Protein AF-A0A246RFR6-F1 (afdb_monomer)

Solvent-accessible surface area (backbone atoms only — not comparable to full-atom values): 6577 Å² total; per-residue (Å²): 142,72,94,82,89,81,88,81,90,79,72,78,76,63,71,97,45,78,66,41,68,78,70,63,70,79,92,70,60,72,65,60,41,51,66,41,55,77,63,38,65,67,60,63,54,50,70,76,47,54,72,68,58,46,53,51,50,52,52,53,52,51,56,50,49,53,52,52,50,54,51,61,72,70,48,78,81,81,62,76,87,53,73,59,60,82,74,32,94,85,70,58,68,83,80,80,85,130

Mean predicted aligned error: 5.67 Å

Organism: NCBI:txid1185415

Foldseek 3Di:
DDDDDDDDDADDLDDPDPCCVVVVDDDDDPVVSVVRVVVPPCVVVLVVDDPVVSVVVVVVVVVVVVVVVVVVVPDDDDDPVCVQPPVDPVRDGDDDDD

Secondary structure (DSSP, 8-state):
-------------S-SSTHHHHHT---S-HHHHHHHHTT-HHHHHHTTS-HHHHHHHHHHHHHHHHHHHHHHHHSPPPPGGGGGTTSSTT---PPPP-

Structure (mmCIF, N/CA/C/O backbone):
data_AF-A0A246RFR6-F1
#
_entry.id   AF-A0A246RFR6-F1
#
loop_
_atom_site.group_PDB
_atom_site.id
_atom_site.type_symbol
_atom_site.label_atom_id
_atom_site.label_alt_id
_atom_site.label_comp_id
_atom_site.label_asym_id
_atom_site.label_entity_id
_atom_site.label_seq_id
_atom_site.pdbx_PDB_ins_code
_atom_site.Cartn_x
_atom_site.Cartn_y
_atom_site.Cartn_z
_atom_site.occupancy
_atom_site.B_iso_or_equiv
_atom_site.auth_seq_id
_atom_site.auth_comp_id
_atom_site.auth_asym_id
_atom_site.auth_atom_id
_atom_site.pdbx_PDB_model_num
ATOM 1 N N . GLY A 1 1 ? -28.123 10.421 -10.499 1.00 80.69 1 GLY A N 1
ATOM 2 C CA . GLY A 1 1 ? -27.171 9.517 -11.169 1.00 80.69 1 GLY A CA 1
ATOM 3 C C . GLY A 1 1 ? -26.343 10.267 -12.188 1.00 80.69 1 GLY A C 1
ATOM 4 O O . GLY A 1 1 ? -26.421 9.956 -13.366 1.00 80.69 1 GLY A O 1
ATOM 5 N N . GLY A 1 2 ? -25.596 11.269 -11.726 1.00 94.25 2 GLY A N 1
ATOM 6 C CA . GLY A 1 2 ? -24.562 11.974 -12.486 1.00 94.25 2 GLY A CA 1
ATOM 7 C C . GLY A 1 2 ? -23.236 11.858 -11.723 1.00 94.25 2 GLY A C 1
ATOM 8 O O . GLY A 1 2 ? -23.180 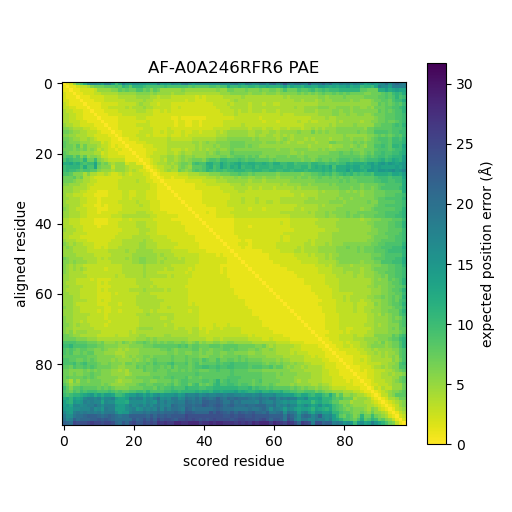11.083 -10.769 1.00 94.25 2 GLY A O 1
ATOM 9 N N . PRO A 1 3 ? -22.181 12.588 -12.111 1.00 96.00 3 PRO A N 1
ATOM 10 C CA . PRO A 1 3 ? -20.933 12.577 -11.358 1.00 96.00 3 PRO A CA 1
ATOM 11 C C . PRO A 1 3 ? -21.135 13.139 -9.947 1.00 96.00 3 PRO A C 1
ATOM 13 O O . PRO A 1 3 ? -21.867 14.110 -9.751 1.00 96.00 3 PRO A O 1
ATOM 16 N N . GLU A 1 4 ? -20.438 12.543 -8.985 1.00 97.00 4 G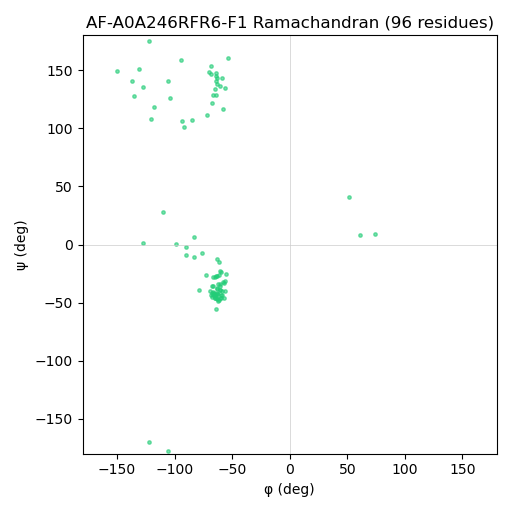LU A N 1
ATOM 17 C CA . GLU A 1 4 ? -20.398 12.978 -7.591 1.00 97.00 4 GLU A CA 1
ATOM 18 C C . GLU A 1 4 ? -18.945 13.062 -7.119 1.00 97.00 4 GLU A C 1
ATOM 20 O O . GLU A 1 4 ? -18.074 12.336 -7.604 1.00 97.00 4 GLU A O 1
ATOM 25 N N . LEU A 1 5 ? -18.690 13.960 -6.168 1.00 97.19 5 LEU A N 1
ATOM 26 C CA . LEU A 1 5 ? -17.408 14.074 -5.484 1.00 97.19 5 LEU A CA 1
ATOM 27 C C . LEU A 1 5 ? -17.534 13.466 -4.089 1.00 97.19 5 LEU A C 1
ATOM 29 O O . LEU A 1 5 ? -18.381 13.889 -3.304 1.00 97.19 5 LEU A O 1
ATOM 33 N N . VAL A 1 6 ? -16.643 12.532 -3.765 1.00 97.38 6 VAL A N 1
ATOM 34 C CA . VAL A 1 6 ? -16.510 11.962 -2.421 1.00 97.38 6 VAL A CA 1
ATOM 35 C C . VAL A 1 6 ? -15.117 12.283 -1.888 1.00 97.38 6 VAL A C 1
ATOM 37 O O . VAL A 1 6 ? -14.116 11.865 -2.465 1.00 97.38 6 VAL A O 1
ATOM 40 N N . GLU A 1 7 ? -15.045 13.021 -0.779 1.00 98.12 7 GLU A N 1
ATOM 41 C CA . GLU A 1 7 ? -13.793 13.293 -0.064 1.00 98.12 7 GLU A CA 1
ATOM 42 C C . GLU A 1 7 ? -13.590 12.248 1.046 1.00 98.12 7 GLU A C 1
ATOM 44 O O . GLU A 1 7 ? -14.241 12.295 2.091 1.00 98.12 7 GLU A O 1
ATOM 49 N N . ALA A 1 8 ? -12.663 11.309 0.841 1.00 96.88 8 ALA A N 1
ATOM 50 C CA . ALA A 1 8 ? -12.268 10.341 1.862 1.00 96.88 8 ALA A CA 1
ATOM 51 C C . ALA A 1 8 ? -11.073 10.869 2.670 1.00 96.88 8 ALA A C 1
ATOM 53 O O . ALA A 1 8 ? -9.922 10.807 2.234 1.00 96.88 8 ALA A O 1
ATOM 54 N N . ARG A 1 9 ? -11.340 11.390 3.870 1.00 96.62 9 ARG A N 1
ATOM 55 C CA . ARG A 1 9 ? -10.292 11.891 4.769 1.00 96.62 9 ARG A CA 1
ATOM 56 C C . ARG A 1 9 ? -9.497 10.735 5.365 1.00 96.62 9 ARG A C 1
ATOM 58 O O . ARG A 1 9 ? -10.008 9.996 6.201 1.00 96.62 9 ARG A O 1
ATOM 65 N N . THR A 1 10 ? -8.238 10.622 4.960 1.00 96.69 10 THR A N 1
ATOM 66 C CA . THR A 1 10 ? -7.302 9.588 5.420 1.00 96.69 10 THR A CA 1
ATOM 67 C C . THR A 1 10 ? -6.046 10.201 6.037 1.00 96.69 10 THR A C 1
ATOM 69 O O . THR A 1 10 ? -5.866 11.421 6.039 1.00 96.69 10 THR A O 1
ATOM 72 N N . TYR A 1 11 ? -5.176 9.354 6.580 1.00 96.88 11 TYR A N 1
ATOM 73 C CA . TYR A 1 11 ? -3.880 9.744 7.107 1.00 96.88 11 TYR A CA 1
ATOM 74 C C . TYR A 1 11 ? -2.795 8.769 6.646 1.00 96.88 11 TYR A C 1
ATOM 76 O O . TYR A 1 11 ? -2.914 7.562 6.837 1.00 96.88 11 TYR A O 1
ATOM 84 N N . ARG A 1 12 ? -1.705 9.289 6.068 1.00 95.69 12 ARG A N 1
ATOM 85 C CA . ARG A 1 12 ? -0.524 8.484 5.733 1.00 95.69 12 ARG A CA 1
ATOM 86 C C . ARG A 1 12 ? 0.379 8.390 6.958 1.00 95.69 12 ARG A C 1
ATOM 88 O O . ARG A 1 12 ? 1.026 9.381 7.317 1.00 95.69 12 ARG A O 1
ATOM 95 N N . PHE A 1 13 ? 0.408 7.207 7.573 1.00 94.56 13 PHE A N 1
ATOM 96 C CA . PHE A 1 13 ? 1.185 6.949 8.790 1.00 94.56 13 PHE A CA 1
ATOM 97 C C . PHE A 1 13 ? 2.683 7.133 8.591 1.00 94.56 13 PHE A C 1
ATOM 99 O O . PHE A 1 13 ? 3.360 7.580 9.511 1.00 94.56 13 PHE A O 1
ATOM 106 N N . ASP A 1 14 ? 3.178 6.802 7.401 1.00 93.00 14 ASP A N 1
ATOM 107 C CA . ASP A 1 14 ? 4.601 6.839 7.103 1.00 93.00 14 ASP A CA 1
ATOM 108 C C . ASP A 1 14 ? 4.999 8.031 6.213 1.00 93.00 14 ASP A C 1
ATOM 110 O O . ASP A 1 14 ? 4.187 8.911 5.873 1.00 93.00 14 ASP A O 1
ATOM 114 N N . ALA A 1 15 ? 6.280 8.082 5.866 1.00 92.56 15 ALA A N 1
ATOM 115 C CA . ALA A 1 15 ? 6.866 8.999 4.906 1.00 92.56 15 ALA A CA 1
ATOM 116 C C . ALA A 1 15 ? 6.156 8.968 3.544 1.00 92.56 15 ALA A C 1
ATOM 118 O O . ALA A 1 15 ? 5.441 8.029 3.194 1.00 92.56 15 ALA A O 1
ATOM 119 N N . HIS A 1 16 ? 6.337 10.027 2.752 1.00 93.25 16 HIS A N 1
ATOM 120 C CA . HIS A 1 16 ? 5.809 10.057 1.384 1.00 93.25 16 HIS A CA 1
ATOM 121 C C . HIS A 1 16 ? 6.505 9.039 0.491 1.00 93.25 16 HIS A C 1
ATOM 123 O O . HIS A 1 16 ? 5.876 8.459 -0.391 1.00 93.25 16 HIS A O 1
ATOM 129 N N . HIS A 1 17 ? 7.795 8.853 0.735 1.00 93.75 17 HIS A N 1
ATOM 130 C CA . HIS A 1 17 ? 8.671 8.013 -0.045 1.00 93.75 17 HIS A CA 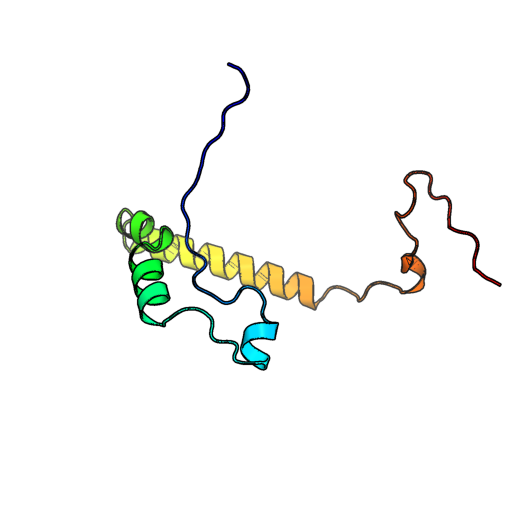1
ATOM 131 C C . HIS A 1 17 ? 9.772 7.462 0.860 1.00 93.75 17 HIS A C 1
ATOM 133 O O . HIS A 1 17 ? 10.219 8.140 1.787 1.00 93.75 17 HIS A O 1
ATOM 139 N N . THR A 1 18 ? 10.262 6.263 0.555 1.00 91.75 18 THR A N 1
ATOM 140 C CA . THR A 1 18 ? 11.284 5.572 1.357 1.00 91.75 18 THR A CA 1
ATOM 141 C C . THR A 1 18 ? 12.577 6.384 1.508 1.00 91.75 18 THR A C 1
ATOM 143 O O . THR A 1 18 ? 13.208 6.365 2.562 1.00 91.75 18 THR A O 1
ATOM 146 N N . PHE A 1 19 ? 12.936 7.181 0.496 1.00 92.81 19 PHE A N 1
ATOM 147 C CA . PHE A 1 19 ? 14.069 8.120 0.537 1.00 92.81 19 PHE A CA 1
ATOM 148 C C . PHE A 1 19 ? 14.001 9.130 1.696 1.00 92.81 19 PHE A C 1
ATOM 150 O O . PHE A 1 19 ? 15.044 9.519 2.219 1.00 92.81 19 PHE A O 1
ATOM 157 N N . GLU A 1 20 ? 12.810 9.544 2.142 1.00 91.88 20 GLU A N 1
ATOM 158 C CA . GLU A 1 20 ? 12.681 10.509 3.245 1.00 91.88 20 GLU A CA 1
ATOM 159 C C . GLU A 1 20 ? 13.250 9.966 4.562 1.00 91.88 20 GLU A C 1
ATOM 161 O O . GLU A 1 20 ? 13.755 10.744 5.373 1.00 91.88 20 GLU A O 1
ATOM 166 N N . HIS A 1 21 ? 13.261 8.640 4.748 1.00 90.00 21 HIS A N 1
ATOM 167 C CA . HIS A 1 21 ? 13.944 8.012 5.880 1.00 90.00 21 HIS A CA 1
ATOM 168 C C . HIS A 1 21 ? 15.465 8.170 5.796 1.00 90.00 21 HIS A C 1
ATOM 170 O O . HIS A 1 21 ? 16.116 8.366 6.823 1.00 90.00 21 HIS A O 1
ATOM 176 N N . ALA A 1 22 ? 16.035 8.138 4.587 1.00 91.75 22 ALA A N 1
ATOM 177 C CA . ALA A 1 22 ? 17.470 8.312 4.378 1.00 91.75 22 ALA A CA 1
ATOM 178 C C . ALA A 1 22 ? 17.914 9.752 4.680 1.00 91.75 22 ALA A C 1
ATOM 180 O O . ALA A 1 22 ? 18.949 9.960 5.313 1.00 91.75 22 ALA A O 1
ATOM 181 N N . VAL A 1 23 ? 17.105 10.744 4.289 1.00 93.44 23 VAL A N 1
ATOM 182 C CA . VAL A 1 23 ? 17.395 12.170 4.537 1.00 93.44 23 VAL A CA 1
ATOM 183 C C . VAL A 1 23 ? 16.838 12.703 5.858 1.00 93.44 23 VAL A C 1
ATOM 185 O O . VAL A 1 23 ? 17.080 13.860 6.195 1.00 93.44 23 VAL A O 1
ATOM 188 N N . ARG A 1 24 ? 16.121 11.869 6.624 1.00 85.19 24 ARG A N 1
ATOM 189 C CA . ARG A 1 24 ? 15.522 12.202 7.930 1.00 85.19 24 ARG A CA 1
ATOM 190 C C . ARG A 1 24 ? 14.687 13.484 7.892 1.00 85.19 24 ARG A C 1
ATOM 192 O O . ARG A 1 24 ? 14.748 14.301 8.812 1.00 85.19 24 ARG A O 1
ATOM 199 N N . LEU A 1 25 ? 13.924 13.670 6.817 1.00 85.88 25 LEU A N 1
ATOM 200 C CA . LEU A 1 25 ? 13.115 14.868 6.635 1.00 85.88 25 LEU A CA 1
ATOM 201 C C . LEU A 1 25 ? 11.991 14.905 7.682 1.00 85.88 25 LEU A C 1
ATOM 203 O O . LEU A 1 25 ? 11.240 13.944 7.832 1.00 85.88 25 LEU A O 1
ATOM 207 N N . GLN A 1 26 ? 11.861 16.024 8.394 1.00 85.44 26 GLN A N 1
ATOM 208 C CA . GLN A 1 26 ? 10.817 16.230 9.398 1.00 85.44 26 GLN A CA 1
ATOM 209 C C . GLN A 1 26 ? 9.960 17.432 9.010 1.00 85.44 26 GLN A C 1
ATOM 211 O O . GLN A 1 26 ? 10.405 18.573 9.084 1.00 85.44 26 GLN A O 1
ATOM 216 N N . TYR A 1 27 ? 8.726 17.165 8.589 1.00 91.81 27 TYR A N 1
ATOM 217 C CA . TYR A 1 27 ? 7.746 18.189 8.196 1.00 91.81 27 TYR A CA 1
ATOM 218 C C . TYR A 1 27 ? 6.399 18.037 8.915 1.00 91.81 27 TYR A C 1
ATOM 220 O O . TYR A 1 27 ? 5.477 18.807 8.663 1.00 91.81 27 TYR A O 1
ATOM 228 N N . ARG A 1 28 ? 6.279 17.049 9.810 1.00 94.00 28 ARG A N 1
ATOM 229 C CA . ARG A 1 28 ? 5.107 16.811 10.659 1.00 94.00 28 ARG A CA 1
ATOM 230 C C . ARG A 1 28 ? 5.571 16.482 12.078 1.00 94.00 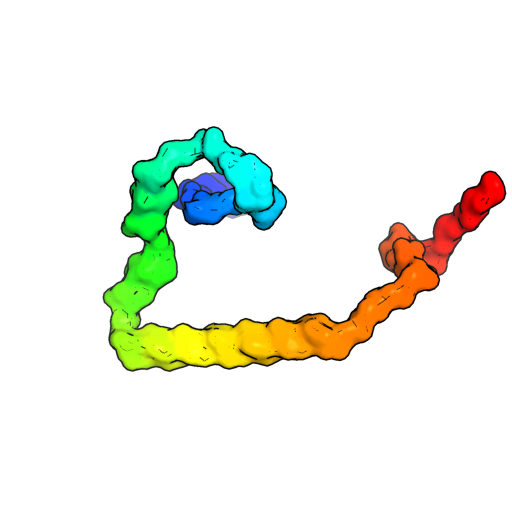28 ARG A C 1
ATOM 232 O O . ARG A 1 28 ? 6.570 15.772 12.224 1.00 94.00 28 ARG A O 1
ATOM 239 N N . PRO A 1 29 ? 4.890 16.975 13.121 1.00 94.62 29 PRO A N 1
ATOM 240 C CA . PRO A 1 29 ? 5.212 16.610 14.491 1.00 94.62 29 PRO A CA 1
ATOM 241 C C . PRO A 1 29 ? 4.828 15.149 14.761 1.00 94.62 29 PRO A C 1
ATOM 243 O O . PRO A 1 29 ? 3.834 14.649 14.239 1.00 94.62 29 PRO A O 1
ATOM 246 N N . ALA A 1 30 ? 5.577 14.471 15.635 1.00 93.00 30 ALA A N 1
ATOM 247 C CA . ALA A 1 30 ? 5.306 13.075 15.995 1.00 93.00 30 ALA A CA 1
ATOM 248 C C . ALA A 1 30 ? 3.887 12.866 16.557 1.00 93.00 30 ALA A C 1
ATOM 250 O O . ALA A 1 30 ? 3.264 11.841 16.291 1.00 93.00 30 ALA A O 1
ATOM 251 N N . GLN A 1 31 ? 3.355 13.861 17.276 1.00 96.25 31 GLN A N 1
ATOM 252 C CA . GLN A 1 31 ? 1.992 13.822 17.806 1.00 96.25 31 GLN A CA 1
ATOM 253 C C . GLN A 1 31 ? 0.941 13.668 16.701 1.00 96.25 31 GLN A C 1
ATOM 255 O O . GLN A 1 31 ? 0.013 12.884 16.855 1.00 96.25 31 GLN A O 1
ATOM 260 N N . GLU A 1 32 ? 1.113 14.350 15.566 1.00 96.19 32 GLU A N 1
ATOM 261 C CA . GLU A 1 32 ? 0.169 14.253 14.449 1.00 96.19 32 GLU A CA 1
ATOM 262 C C . GLU A 1 32 ? 0.122 12.826 13.884 1.00 96.19 32 GLU A C 1
ATOM 264 O O . GLU A 1 32 ? -0.950 12.320 13.557 1.00 96.19 32 GLU A O 1
ATOM 269 N N . VAL A 1 33 ? 1.270 12.142 13.826 1.00 95.50 33 VAL A N 1
ATOM 270 C CA . VAL A 1 33 ? 1.344 10.744 13.377 1.00 95.50 33 VAL A CA 1
ATOM 271 C C . VAL A 1 33 ? 0.645 9.817 14.368 1.00 95.50 33 VAL A C 1
ATOM 273 O O . VAL A 1 33 ? -0.104 8.932 13.951 1.00 95.50 33 VAL A O 1
ATOM 276 N N . THR A 1 34 ? 0.838 10.034 15.670 1.00 96.25 34 THR A N 1
ATOM 277 C CA . THR A 1 34 ? 0.140 9.293 16.732 1.00 96.25 34 THR A CA 1
ATOM 278 C C . THR A 1 34 ? -1.377 9.484 16.646 1.00 96.25 34 THR A C 1
ATOM 280 O O . THR A 1 34 ? -2.123 8.504 16.664 1.00 96.25 34 THR A O 1
ATOM 283 N N . ASP A 1 35 ? -1.844 10.722 16.468 1.00 96.81 35 ASP A N 1
ATOM 284 C CA . ASP A 1 35 ? -3.268 11.054 16.308 1.00 96.81 35 ASP A CA 1
ATOM 285 C C . ASP A 1 35 ? -3.851 10.498 14.994 1.00 96.81 35 ASP A C 1
ATOM 287 O O . ASP A 1 35 ? -5.049 10.221 14.875 1.00 96.81 35 ASP A O 1
ATOM 291 N N . GLY A 1 36 ? -3.006 10.333 13.976 1.00 96.12 36 GLY A N 1
ATOM 292 C CA . GLY A 1 36 ? -3.310 9.583 12.764 1.00 96.12 36 GLY A CA 1
ATOM 293 C C . GLY A 1 36 ? -3.547 8.104 13.057 1.00 96.12 36 GLY A C 1
ATOM 294 O O . GLY A 1 36 ? -4.608 7.574 12.731 1.00 96.12 36 GLY A O 1
ATOM 295 N N . ARG A 1 37 ? -2.572 7.451 13.698 1.00 97.25 37 ARG A N 1
ATOM 296 C CA . ARG A 1 37 ? -2.577 6.007 13.995 1.00 97.25 37 ARG A CA 1
ATOM 297 C C . ARG A 1 37 ? -3.677 5.578 14.962 1.00 97.25 37 ARG A C 1
ATOM 299 O O . ARG A 1 37 ? -4.153 4.457 14.860 1.00 97.25 37 ARG A O 1
ATOM 306 N N . SER A 1 38 ? -4.140 6.454 15.855 1.00 96.75 38 SER A N 1
ATOM 307 C CA . SER A 1 38 ? -5.277 6.141 16.740 1.00 96.75 38 SER A CA 1
ATOM 308 C C . SER A 1 38 ? -6.585 5.857 15.985 1.00 96.75 38 SER A C 1
ATOM 310 O O . SER A 1 38 ? -7.523 5.306 16.557 1.00 96.75 38 SER A O 1
ATOM 312 N N . ARG A 1 39 ? -6.650 6.222 14.698 1.00 96.94 39 ARG A N 1
ATOM 313 C CA . ARG A 1 39 ? -7.788 5.994 13.800 1.00 96.94 39 ARG A CA 1
ATOM 314 C C . ARG A 1 39 ? -7.479 4.945 12.731 1.00 96.94 39 ARG A C 1
ATOM 316 O O . ARG A 1 39 ? -8.037 5.019 11.637 1.00 96.94 39 ARG A O 1
ATOM 323 N N . ASP A 1 40 ? -6.580 4.008 13.024 1.0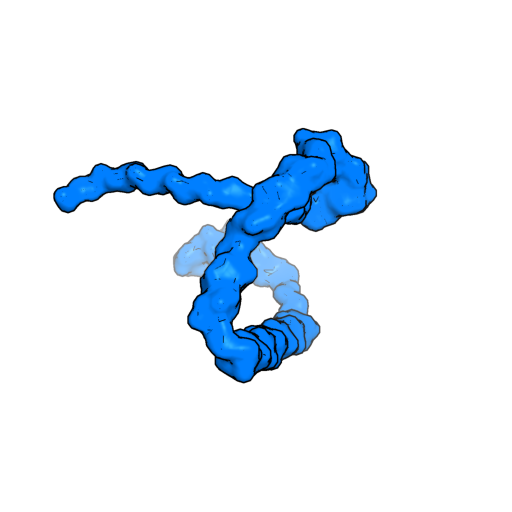0 98.06 40 ASP A N 1
ATOM 324 C CA . ASP A 1 40 ? -6.225 2.935 12.100 1.00 98.06 40 ASP A CA 1
ATOM 325 C C . ASP A 1 40 ? -7.467 2.102 11.720 1.00 98.06 40 ASP A C 1
ATOM 327 O O . ASP A 1 40 ? -8.082 1.475 12.591 1.00 98.06 40 ASP A O 1
ATOM 331 N N . PRO A 1 41 ? -7.877 2.094 10.435 1.00 97.25 41 PRO A N 1
ATOM 332 C CA . PRO A 1 41 ? -9.043 1.338 10.005 1.00 97.25 41 PRO A CA 1
ATOM 333 C C . PRO A 1 41 ? -8.863 -0.176 10.174 1.00 97.25 41 PRO A C 1
ATOM 335 O O . PRO A 1 41 ? -9.867 -0.859 10.374 1.00 97.25 41 PRO A O 1
ATOM 338 N N . VAL A 1 42 ? -7.631 -0.699 10.132 1.00 96.69 42 VAL A N 1
ATOM 339 C CA . VAL A 1 42 ? -7.350 -2.127 10.343 1.00 96.69 42 VAL A CA 1
ATOM 340 C C . VAL A 1 42 ? -7.641 -2.503 11.790 1.00 96.69 42 VAL A C 1
ATOM 342 O O . VAL A 1 42 ? -8.357 -3.471 12.030 1.00 96.69 42 VAL A O 1
ATOM 345 N N . GLU A 1 43 ? -7.205 -1.692 12.756 1.00 97.00 43 GLU A N 1
ATOM 346 C CA . GLU A 1 43 ? -7.533 -1.926 14.167 1.00 97.00 43 GLU A CA 1
ATOM 347 C C . GLU A 1 43 ? -9.029 -1.755 14.449 1.00 97.00 43 GLU A C 1
ATOM 349 O O . GLU A 1 43 ? -9.644 -2.588 15.116 1.00 97.00 43 GLU A O 1
ATOM 354 N N . ILE A 1 44 ? -9.653 -0.708 13.897 1.00 97.44 44 ILE A N 1
ATOM 355 C CA . ILE A 1 44 ? -11.081 -0.425 14.107 1.00 97.44 44 ILE A CA 1
ATOM 356 C C . ILE A 1 44 ? -11.971 -1.549 13.563 1.00 97.44 44 ILE A C 1
ATOM 358 O O . ILE A 1 44 ? -12.963 -1.908 14.204 1.00 97.44 44 ILE A O 1
ATOM 362 N N . GLN A 1 45 ? -11.671 -2.077 12.373 1.00 97.62 45 GLN A N 1
ATOM 363 C CA . GLN A 1 45 ? -12.439 -3.190 11.809 1.00 97.62 45 GLN A CA 1
ATOM 364 C C . GLN A 1 45 ? -12.042 -4.524 12.443 1.00 97.62 45 GLN A C 1
ATOM 366 O O . GLN A 1 45 ? -12.924 -5.323 12.748 1.00 97.62 45 GLN A O 1
ATOM 371 N N . GLY A 1 46 ? -10.754 -4.740 12.716 1.00 97.00 46 GLY A N 1
ATOM 372 C CA . GLY A 1 46 ? -10.242 -5.953 13.352 1.00 97.00 46 GLY A CA 1
ATOM 373 C C . GLY A 1 46 ? -10.827 -6.185 14.744 1.00 97.00 46 GLY A C 1
ATOM 374 O O . GLY A 1 46 ? -11.132 -7.319 15.096 1.00 97.00 46 GLY A O 1
ATOM 375 N N . ALA A 1 47 ? -11.101 -5.121 15.505 1.00 97.12 47 ALA A N 1
ATOM 376 C CA . ALA A 1 47 ? -11.777 -5.208 16.803 1.00 97.12 47 ALA A CA 1
ATOM 377 C C . ALA A 1 47 ? -13.220 -5.754 16.732 1.00 97.12 47 ALA A C 1
ATOM 379 O O . ALA A 1 47 ? -13.815 -6.058 17.766 1.00 97.12 47 ALA A O 1
ATOM 380 N N . ARG A 1 48 ? -13.809 -5.856 15.533 1.00 97.81 48 ARG A N 1
ATOM 381 C CA . ARG A 1 48 ? -15.148 -6.428 15.309 1.00 97.81 48 ARG A CA 1
ATOM 382 C C . ARG A 1 48 ? -15.111 -7.934 15.047 1.00 97.81 48 ARG A C 1
ATOM 384 O O . ARG A 1 48 ? -16.172 -8.549 14.979 1.00 97.81 48 ARG A O 1
ATOM 391 N N . LEU A 1 49 ? -13.923 -8.504 14.865 1.00 97.81 49 LEU A N 1
ATOM 392 C CA . LEU A 1 49 ? -13.710 -9.926 14.625 1.00 97.81 49 LEU A CA 1
ATOM 393 C C . LEU A 1 49 ? -13.411 -10.653 15.936 1.00 97.81 49 LEU A C 1
ATOM 395 O O . LEU A 1 49 ? -12.974 -10.047 16.918 1.00 97.81 49 LEU A O 1
ATOM 399 N N . SER A 1 50 ? -13.623 -11.969 15.950 1.00 98.38 50 SER A N 1
ATOM 400 C CA . SER A 1 50 ? -13.062 -12.791 17.018 1.00 98.38 50 SER A CA 1
ATOM 401 C C . SER A 1 50 ? -11.535 -12.833 16.886 1.00 98.38 50 SER A C 1
ATOM 403 O O . SER A 1 50 ? -10.993 -12.690 15.789 1.00 98.38 50 SER A O 1
ATOM 405 N N . THR A 1 51 ? -10.831 -13.053 17.997 1.00 97.69 51 THR A N 1
ATOM 406 C CA . THR A 1 51 ? -9.367 -13.204 17.980 1.00 97.69 51 THR A CA 1
ATOM 407 C C . THR A 1 51 ? -8.930 -14.327 17.039 1.00 97.69 51 THR A C 1
ATOM 409 O O . THR A 1 51 ? -7.993 -14.139 16.277 1.00 97.69 51 THR A O 1
ATOM 412 N N . VAL A 1 52 ? -9.664 -15.444 17.029 1.00 98.44 52 VAL A N 1
ATOM 413 C CA . VAL A 1 52 ? -9.380 -16.602 16.168 1.00 98.44 52 VAL A CA 1
ATOM 414 C C . VAL A 1 52 ? -9.506 -16.242 14.689 1.00 98.44 52 VAL A C 1
ATOM 416 O O . VAL A 1 52 ? -8.628 -16.580 13.903 1.00 98.44 52 VAL A O 1
ATOM 419 N N . ASP A 1 53 ? -10.573 -15.534 14.306 1.00 98.38 53 ASP A N 1
ATOM 420 C CA . ASP A 1 53 ? -10.773 -15.139 12.907 1.00 98.38 53 ASP A CA 1
ATOM 421 C C . ASP A 1 53 ? -9.708 -14.136 12.459 1.00 98.38 53 ASP A C 1
ATOM 423 O O . ASP A 1 53 ? -9.184 -14.245 11.354 1.00 98.38 53 ASP A O 1
ATOM 427 N N . ARG A 1 54 ? -9.363 -13.172 13.325 1.00 98.00 54 ARG A N 1
ATOM 428 C CA . ARG A 1 54 ? -8.318 -12.184 13.035 1.00 98.00 54 ARG A CA 1
ATOM 429 C C . ARG A 1 54 ? -6.960 -12.858 12.835 1.00 98.00 54 ARG A C 1
ATOM 431 O O . ARG A 1 54 ? -6.319 -12.608 11.825 1.00 98.00 54 ARG A O 1
ATOM 438 N N . GLU A 1 55 ? -6.564 -13.747 13.744 1.00 98.00 55 GLU A N 1
ATOM 439 C CA . GLU A 1 55 ? -5.306 -14.501 13.639 1.00 98.00 55 GLU A CA 1
ATOM 440 C C . GLU A 1 55 ? -5.253 -15.371 12.375 1.00 98.00 55 GLU A C 1
ATOM 442 O O . GLU A 1 55 ? -4.212 -15.450 11.724 1.00 98.00 55 GLU A O 1
ATOM 447 N N . ALA A 1 56 ? -6.371 -16.002 12.001 1.00 98.50 56 ALA A N 1
ATOM 448 C CA . ALA A 1 56 ? -6.449 -16.801 10.782 1.00 98.50 56 ALA A CA 1
ATOM 449 C C . ALA A 1 56 ? -6.277 -15.946 9.514 1.00 98.50 56 ALA A C 1
ATOM 451 O O . ALA A 1 56 ? -5.538 -16.339 8.613 1.00 98.50 56 ALA A O 1
ATOM 452 N N . ILE A 1 57 ? -6.922 -14.775 9.459 1.00 98.31 57 ILE A N 1
ATOM 453 C CA . ILE A 1 57 ? -6.797 -13.830 8.339 1.00 98.31 57 ILE A CA 1
ATOM 454 C C . ILE A 1 57 ? -5.373 -13.279 8.256 1.00 98.31 57 ILE A C 1
ATOM 456 O O . ILE A 1 57 ? -4.795 -13.265 7.173 1.00 98.31 57 ILE A O 1
ATOM 460 N N . ASP A 1 58 ? -4.794 -12.859 9.383 1.00 97.94 58 ASP A N 1
ATOM 461 C CA . ASP A 1 58 ? -3.429 -12.332 9.417 1.00 97.94 58 ASP A CA 1
ATOM 462 C C . ASP A 1 58 ? -2.438 -13.394 8.903 1.00 97.94 58 ASP A C 1
ATOM 464 O O . ASP A 1 58 ? -1.607 -13.102 8.04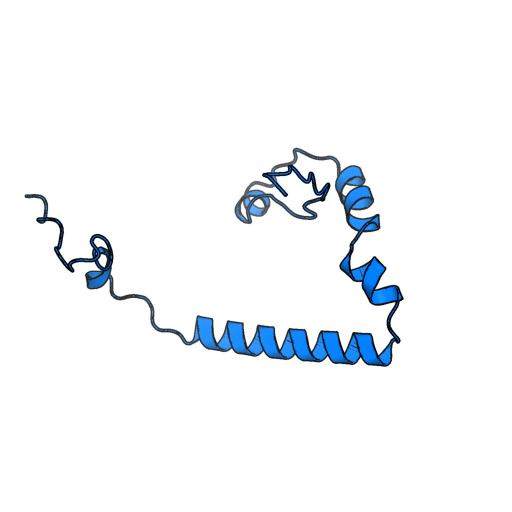5 1.00 97.94 58 ASP A O 1
ATOM 468 N N . ALA A 1 59 ? -2.585 -14.658 9.317 1.00 98.62 59 ALA A N 1
ATOM 469 C CA . ALA A 1 59 ? -1.750 -15.755 8.824 1.00 98.62 59 ALA A CA 1
ATOM 470 C C . ALA A 1 59 ? -1.912 -16.017 7.311 1.00 98.62 59 ALA A C 1
ATOM 472 O O . ALA A 1 59 ? -0.929 -16.308 6.626 1.00 98.62 59 ALA A O 1
ATOM 473 N N . GLU A 1 60 ? -3.131 -15.915 6.775 1.00 98.75 60 GLU A N 1
ATOM 474 C CA . GLU A 1 60 ? -3.395 -16.048 5.335 1.00 98.75 60 GLU A CA 1
ATOM 475 C C . GLU A 1 60 ? -2.752 -14.907 4.528 1.00 98.75 60 GLU A C 1
ATOM 477 O O . GLU A 1 60 ? -2.156 -15.140 3.468 1.00 98.75 60 GLU A O 1
ATOM 482 N N . VAL A 1 61 ? -2.839 -13.675 5.040 1.00 98.62 61 VAL A N 1
ATOM 483 C CA . VAL A 1 61 ? -2.219 -12.495 4.428 1.00 98.62 61 VAL A CA 1
ATOM 484 C C . VAL A 1 61 ? -0.698 -12.635 4.415 1.00 98.62 61 VAL A C 1
ATOM 486 O O . VAL A 1 61 ? -0.096 -12.445 3.359 1.00 98.62 61 VAL A O 1
ATOM 489 N N . GLU A 1 62 ? -0.082 -13.030 5.531 1.00 98.69 62 GLU A N 1
ATOM 490 C CA . GLU A 1 62 ? 1.371 -13.240 5.606 1.00 98.69 62 GLU A CA 1
ATOM 491 C C . GLU A 1 62 ? 1.840 -14.316 4.619 1.00 98.69 62 GLU A C 1
ATOM 493 O O . GLU A 1 62 ? 2.754 -14.078 3.831 1.00 98.69 62 GLU A O 1
ATOM 498 N N . ALA A 1 63 ? 1.150 -15.461 4.547 1.00 98.81 63 ALA A N 1
ATOM 499 C CA . ALA A 1 63 ? 1.483 -16.510 3.580 1.00 98.81 63 ALA A CA 1
ATOM 500 C C . ALA A 1 63 ? 1.382 -16.024 2.120 1.00 98.81 63 ALA A C 1
ATOM 502 O O . ALA A 1 63 ? 2.182 -16.414 1.263 1.00 98.81 63 ALA A O 1
ATOM 503 N N . THR A 1 64 ? 0.412 -15.154 1.829 1.00 98.81 64 THR A N 1
ATOM 504 C CA . THR A 1 64 ? 0.249 -14.543 0.504 1.00 98.81 64 THR A CA 1
ATOM 505 C C . THR A 1 64 ? 1.395 -13.583 0.183 1.00 98.81 64 THR A C 1
ATOM 507 O O . THR A 1 64 ? 1.928 -13.610 -0.931 1.00 98.81 64 THR A O 1
ATOM 510 N N . LEU A 1 65 ? 1.793 -12.747 1.146 1.00 98.75 65 LEU A N 1
ATOM 511 C CA . LEU A 1 65 ? 2.902 -11.807 0.993 1.00 98.75 65 LEU A CA 1
ATOM 512 C C . LEU A 1 65 ? 4.233 -12.540 0.811 1.00 98.75 65 LEU A C 1
ATOM 514 O O . LEU A 1 65 ? 4.973 -12.212 -0.117 1.00 98.75 65 LEU A O 1
ATOM 518 N N . ASP A 1 66 ? 4.497 -13.574 1.610 1.00 98.81 66 ASP A N 1
ATOM 519 C CA . ASP A 1 66 ? 5.696 -14.408 1.494 1.00 98.81 66 ASP A CA 1
ATOM 520 C C . ASP A 1 66 ? 5.813 -15.035 0.099 1.00 98.81 66 ASP A C 1
ATOM 522 O O . ASP A 1 66 ? 6.866 -14.963 -0.543 1.00 98.81 66 ASP A O 1
ATOM 526 N N . ALA A 1 67 ? 4.716 -15.600 -0.415 1.00 98.69 67 ALA A N 1
ATOM 527 C CA . ALA A 1 67 ? 4.683 -16.176 -1.755 1.00 98.69 67 ALA A CA 1
ATOM 528 C C . ALA A 1 67 ? 4.924 -15.119 -2.849 1.00 98.69 67 ALA A C 1
ATOM 530 O O . ALA A 1 67 ? 5.676 -15.371 -3.796 1.00 98.69 67 ALA A O 1
ATOM 531 N N . ALA A 1 68 ? 4.324 -13.931 -2.720 1.00 98.69 68 ALA A N 1
ATOM 532 C CA . ALA A 1 68 ? 4.499 -12.836 -3.672 1.00 98.69 68 ALA A CA 1
ATOM 533 C C . ALA A 1 68 ? 5.939 -12.298 -3.680 1.00 98.69 68 ALA A C 1
ATOM 535 O O . ALA A 1 68 ? 6.508 -12.072 -4.750 1.00 98.69 68 ALA A O 1
ATOM 536 N N . VAL A 1 69 ? 6.548 -12.138 -2.502 1.00 98.62 69 VAL A N 1
ATOM 537 C CA . VAL A 1 69 ? 7.944 -11.707 -2.356 1.00 98.62 69 VAL A CA 1
ATOM 538 C C . VAL A 1 69 ? 8.889 -12.755 -2.935 1.00 98.62 69 VAL A C 1
ATOM 540 O O . VAL A 1 69 ? 9.770 -12.406 -3.720 1.00 98.62 69 VAL A O 1
ATOM 543 N N . ALA A 1 70 ? 8.688 -14.037 -2.619 1.00 98.50 70 ALA A N 1
ATOM 544 C CA . ALA A 1 70 ? 9.502 -15.120 -3.163 1.00 98.50 70 ALA A CA 1
ATOM 545 C C . ALA A 1 70 ? 9.429 -15.176 -4.696 1.00 98.50 70 ALA A C 1
ATOM 547 O O . ALA A 1 70 ? 10.458 -15.299 -5.359 1.00 98.50 70 ALA A O 1
ATOM 548 N N . PHE A 1 71 ? 8.229 -15.030 -5.265 1.00 98.25 71 PHE A N 1
ATOM 549 C CA . PHE A 1 71 ? 8.040 -14.961 -6.712 1.00 98.25 71 PHE A CA 1
ATOM 550 C C . PHE A 1 71 ? 8.762 -13.755 -7.330 1.00 98.25 71 PHE A C 1
ATOM 552 O O . PHE A 1 71 ? 9.485 -13.917 -8.310 1.00 98.25 71 PHE A O 1
ATOM 559 N N . ALA A 1 72 ? 8.604 -12.562 -6.747 1.00 97.81 72 ALA A N 1
ATOM 560 C CA . ALA A 1 72 ? 9.218 -11.341 -7.261 1.00 97.81 72 ALA A CA 1
ATOM 561 C C . ALA A 1 72 ? 10.754 -11.402 -7.229 1.00 97.81 72 ALA A C 1
ATOM 563 O O . ALA A 1 72 ? 11.399 -11.034 -8.205 1.00 97.81 72 ALA A O 1
ATOM 564 N N . LEU A 1 73 ? 11.337 -11.910 -6.138 1.00 97.56 73 LEU A N 1
ATOM 565 C CA . LEU A 1 73 ? 12.790 -12.034 -5.980 1.00 97.56 73 LEU A CA 1
ATOM 566 C C . LEU A 1 73 ? 13.404 -13.144 -6.845 1.00 97.56 73 LEU A C 1
ATOM 568 O O . LEU A 1 73 ? 14.586 -13.074 -7.171 1.00 97.56 73 LEU A O 1
ATOM 572 N N . ALA A 1 74 ? 12.629 -14.171 -7.200 1.00 98.00 74 ALA A N 1
ATOM 573 C CA . ALA A 1 74 ? 13.060 -15.230 -8.113 1.00 98.00 74 ALA A CA 1
ATOM 574 C C . ALA A 1 74 ? 12.904 -14.849 -9.597 1.00 98.00 74 ALA A C 1
ATOM 576 O O . ALA A 1 74 ? 13.374 -15.583 -10.470 1.00 98.00 74 ALA A O 1
ATOM 577 N N . GLY A 1 75 ? 12.219 -13.738 -9.887 1.00 96.81 75 GLY A N 1
ATOM 578 C CA . GLY A 1 75 ? 12.013 -13.246 -11.242 1.00 96.81 75 GLY A CA 1
ATOM 579 C C . GLY A 1 75 ? 13.331 -12.845 -11.914 1.00 96.81 75 GLY A C 1
ATOM 580 O O . GLY A 1 75 ? 14.241 -12.353 -11.244 1.00 96.81 75 GLY A O 1
ATOM 581 N N . PRO A 1 76 ? 13.468 -13.048 -13.236 1.00 95.75 76 PRO A N 1
ATOM 582 C CA . PRO A 1 76 ? 14.628 -12.555 -13.959 1.00 95.75 76 PRO A CA 1
ATOM 583 C C . PRO A 1 76 ? 14.604 -11.024 -14.018 1.00 95.75 76 PRO A C 1
ATOM 585 O O . PRO A 1 76 ? 13.543 -10.412 -14.150 1.00 95.75 76 PRO A O 1
ATOM 588 N N . GLU A 1 77 ? 15.787 -10.414 -14.001 1.00 95.50 77 GLU A N 1
ATOM 589 C CA . GLU A 1 77 ? 15.933 -9.009 -14.380 1.00 95.50 77 GLU A CA 1
ATOM 590 C C . GLU A 1 77 ? 15.445 -8.800 -15.827 1.00 95.50 77 GLU A C 1
ATOM 592 O O . GLU A 1 77 ? 15.653 -9.677 -16.677 1.00 95.50 77 GLU A O 1
ATOM 597 N N . PRO A 1 78 ? 14.802 -7.661 -16.139 1.00 94.19 78 PRO A N 1
ATOM 598 C CA . PRO A 1 78 ? 14.376 -7.369 -17.500 1.00 94.19 78 PRO A CA 1
ATOM 599 C C . PRO A 1 78 ? 15.588 -7.229 -18.431 1.00 94.19 78 PRO A C 1
ATOM 601 O O . PRO A 1 78 ? 16.599 -6.625 -18.070 1.00 94.19 78 PRO A O 1
ATOM 604 N N . ASP A 1 79 ? 15.474 -7.752 -19.654 1.00 94.81 79 ASP A N 1
ATOM 605 C CA . ASP A 1 79 ? 16.497 -7.569 -20.687 1.00 94.81 79 ASP A CA 1
ATOM 606 C C . ASP A 1 79 ? 16.545 -6.088 -21.112 1.00 94.81 79 ASP A C 1
ATOM 608 O O . ASP A 1 79 ? 15.533 -5.566 -21.597 1.00 94.81 79 ASP A O 1
ATOM 612 N N . PRO A 1 80 ? 17.693 -5.391 -20.987 1.00 93.25 80 PRO A N 1
ATOM 613 C CA . PRO A 1 80 ? 17.830 -4.010 -21.443 1.00 93.25 80 PRO A CA 1
ATOM 614 C C . PRO A 1 80 ? 17.469 -3.801 -22.922 1.00 93.25 80 PRO A C 1
ATOM 616 O O . PRO A 1 80 ? 17.082 -2.692 -23.296 1.00 93.25 80 PRO A O 1
ATOM 619 N N . ALA A 1 81 ? 17.565 -4.836 -23.767 1.00 90.94 81 ALA A N 1
ATOM 620 C CA . ALA A 1 81 ? 17.133 -4.766 -25.164 1.00 90.94 81 ALA A CA 1
ATOM 621 C C . ALA A 1 81 ? 15.626 -4.479 -25.313 1.00 90.94 81 ALA A C 1
ATOM 623 O O . ALA A 1 81 ? 15.225 -3.871 -26.306 1.00 90.94 81 ALA A O 1
ATOM 624 N N . GLY A 1 82 ? 14.812 -4.844 -24.316 1.00 90.00 82 GLY A N 1
ATOM 625 C CA . GLY A 1 82 ? 13.371 -4.592 -24.281 1.00 90.00 82 GLY A CA 1
ATOM 626 C C . GLY A 1 82 ? 12.980 -3.196 -23.788 1.00 90.00 82 GLY A C 1
ATOM 627 O O . GLY A 1 82 ? 11.800 -2.909 -23.622 1.00 90.00 82 GLY A O 1
ATOM 628 N N . ALA A 1 83 ? 13.933 -2.286 -23.551 1.00 91.38 83 ALA A N 1
ATOM 629 C CA . ALA A 1 83 ? 13.634 -0.957 -23.005 1.00 91.38 83 ALA A CA 1
ATOM 630 C C . ALA A 1 83 ? 12.688 -0.106 -23.880 1.00 91.38 83 ALA A C 1
ATOM 632 O O . ALA A 1 83 ? 12.052 0.819 -23.375 1.00 91.38 83 ALA A O 1
ATOM 633 N N . LEU A 1 84 ? 12.613 -0.390 -25.186 1.00 90.56 84 LE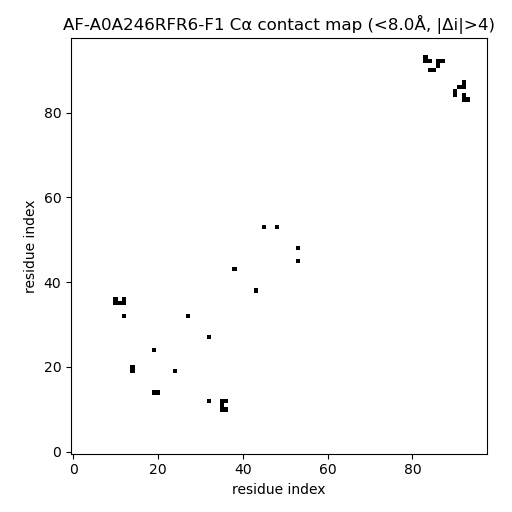U A N 1
ATOM 634 C CA . LEU A 1 84 ? 11.704 0.285 -26.123 1.00 90.56 84 LEU A CA 1
ATOM 635 C C . LEU A 1 84 ? 10.427 -0.517 -26.410 1.00 90.56 84 LEU A C 1
ATOM 637 O O . LEU A 1 84 ? 9.582 -0.053 -27.184 1.00 90.56 84 LEU A O 1
ATOM 641 N N . ASP A 1 85 ? 10.273 -1.693 -25.801 1.00 90.00 85 ASP A N 1
ATOM 642 C CA . ASP A 1 85 ? 9.064 -2.492 -25.942 1.00 90.00 85 ASP A CA 1
ATOM 643 C C . ASP A 1 85 ? 7.867 -1.740 -25.350 1.00 90.00 85 ASP A C 1
ATOM 645 O O . ASP A 1 85 ? 7.982 -0.948 -24.415 1.00 90.00 85 ASP A O 1
ATOM 649 N N . HIS A 1 86 ? 6.688 -1.955 -25.937 1.00 90.25 86 HIS A N 1
ATOM 650 C CA . HIS A 1 86 ? 5.427 -1.307 -25.549 1.00 90.25 86 HIS A CA 1
ATOM 651 C C . HIS A 1 86 ? 5.387 0.228 -25.668 1.00 90.25 86 HIS A C 1
ATOM 653 O O . HIS A 1 86 ? 4.375 0.831 -25.308 1.00 90.25 86 HIS A O 1
ATOM 659 N N . LEU A 1 87 ? 6.411 0.866 -26.253 1.00 91.69 87 LEU A N 1
ATOM 660 C CA . LEU A 1 87 ? 6.383 2.300 -26.562 1.00 91.69 87 LEU A CA 1
ATOM 661 C C . LEU A 1 87 ? 5.247 2.650 -27.538 1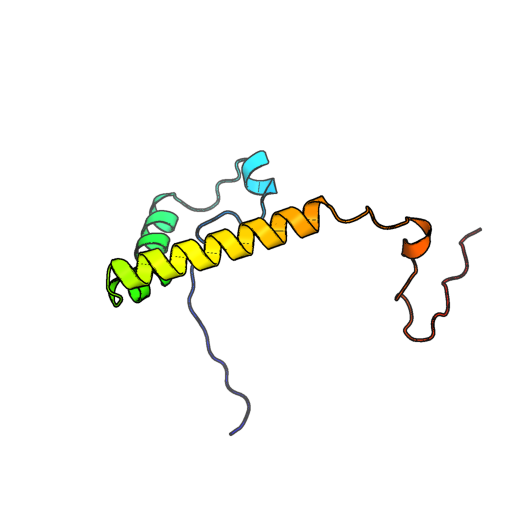.00 91.69 87 LEU A C 1
ATOM 663 O O . LEU A 1 87 ? 4.571 3.667 -27.386 1.00 91.69 87 LEU A O 1
ATOM 667 N N . TYR A 1 88 ? 5.015 1.781 -28.523 1.00 90.81 88 TYR A N 1
ATOM 668 C CA . TYR A 1 88 ? 3.877 1.857 -29.431 1.00 90.81 88 TYR A CA 1
ATOM 669 C C . TYR A 1 88 ? 3.133 0.523 -29.454 1.00 90.81 88 TYR A C 1
ATOM 671 O O . TYR A 1 88 ? 3.738 -0.535 -29.619 1.00 90.81 88 TYR A O 1
ATOM 679 N N . ALA A 1 89 ? 1.799 0.575 -29.390 1.00 90.56 89 ALA A N 1
ATOM 680 C CA . ALA A 1 89 ? 0.950 -0.619 -29.456 1.00 90.56 89 ALA A CA 1
ATOM 681 C C . ALA A 1 89 ? 1.102 -1.405 -30.775 1.00 90.56 89 ALA A C 1
ATOM 683 O O . ALA A 1 89 ? 0.819 -2.597 -30.820 1.00 90.56 89 ALA A O 1
ATOM 684 N N . SER A 1 90 ? 1.557 -0.746 -31.846 1.00 88.31 90 SER A N 1
ATOM 685 C CA . SER A 1 90 ? 1.817 -1.361 -33.152 1.00 88.31 90 SER A CA 1
ATOM 686 C C . SER A 1 90 ? 3.112 -2.177 -33.216 1.00 88.31 90 SER A C 1
ATOM 688 O O . SER A 1 90 ? 3.366 -2.800 -34.244 1.00 88.31 90 SER A O 1
ATOM 690 N N . GLY A 1 91 ? 3.953 -2.140 -32.175 1.00 80.94 91 GLY A N 1
ATOM 691 C CA . GLY A 1 91 ? 5.285 -2.752 -32.189 1.00 80.94 91 GLY A CA 1
ATOM 692 C C . GLY A 1 91 ? 6.318 -1.981 -33.020 1.00 80.94 91 GLY A C 1
ATOM 693 O O . GLY A 1 91 ? 7.414 -2.482 -33.255 1.00 80.94 91 GLY A O 1
ATOM 694 N N . LEU A 1 92 ? 5.991 -0.766 -33.481 1.00 84.62 92 LEU A N 1
ATOM 695 C CA . LEU A 1 92 ? 6.983 0.130 -34.075 1.00 84.62 92 LEU A CA 1
ATOM 696 C C . LEU A 1 92 ? 8.033 0.494 -33.023 1.00 84.62 92 LEU A C 1
ATOM 698 O O . LEU A 1 92 ? 7.688 0.797 -31.885 1.00 84.62 92 LEU A O 1
ATOM 702 N N . THR A 1 93 ? 9.303 0.517 -33.411 1.00 77.69 93 THR A N 1
ATOM 703 C CA . THR A 1 93 ? 10.402 0.942 -32.540 1.00 77.69 93 THR A CA 1
ATOM 704 C C . THR A 1 93 ? 10.896 2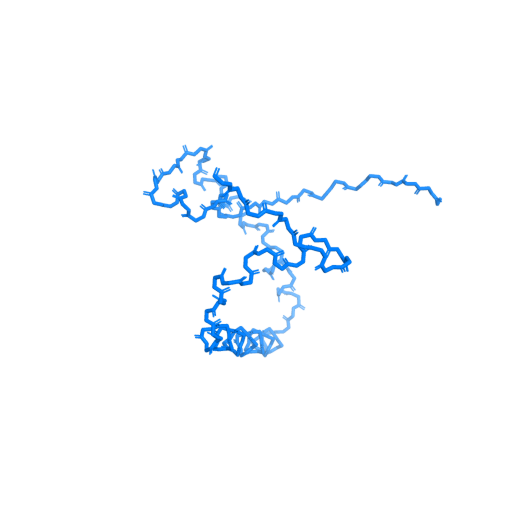.324 -32.949 1.00 77.69 93 THR A C 1
ATOM 706 O O . THR A 1 93 ? 10.958 2.667 -34.135 1.00 77.69 93 THR A O 1
ATOM 709 N N . ALA A 1 94 ? 11.218 3.157 -31.955 1.00 77.19 94 ALA A N 1
ATOM 710 C CA . ALA A 1 94 ? 11.824 4.454 -32.215 1.00 77.19 94 ALA A CA 1
ATOM 711 C C . ALA A 1 94 ? 13.165 4.253 -32.936 1.00 77.19 94 ALA A C 1
ATOM 713 O O . ALA A 1 94 ? 13.956 3.377 -32.583 1.00 77.19 94 ALA A O 1
ATOM 714 N N . ARG A 1 95 ? 13.423 5.063 -33.967 1.00 78.88 95 ARG A N 1
ATOM 715 C CA . ARG A 1 95 ? 14.691 5.017 -34.698 1.00 78.88 95 ARG A CA 1
ATOM 716 C C . ARG A 1 95 ? 15.814 5.410 -33.729 1.00 78.88 95 ARG A C 1
ATOM 718 O O . ARG A 1 95 ? 15.702 6.448 -33.080 1.00 78.88 95 ARG A O 1
ATOM 725 N N . GLY A 1 96 ? 16.871 4.603 -33.632 1.00 74.19 96 GLY A N 1
ATOM 726 C CA . GLY A 1 96 ? 18.034 4.940 -32.806 1.00 74.19 96 GLY A CA 1
ATOM 727 C C . GLY A 1 96 ? 18.623 6.290 -33.222 1.00 74.19 96 GLY A C 1
ATOM 728 O O . GLY A 1 96 ? 18.748 6.561 -34.419 1.00 74.19 96 GLY A O 1
ATOM 729 N N . GLY A 1 97 ? 18.931 7.148 -32.245 1.00 76.94 97 GLY A N 1
ATOM 730 C CA . GLY A 1 97 ? 19.648 8.397 -32.497 1.00 76.94 97 GLY A CA 1
ATOM 731 C C . GLY A 1 97 ? 21.063 8.100 -32.997 1.00 76.94 97 GLY A C 1
ATOM 732 O O . GLY A 1 97 ? 21.726 7.221 -32.448 1.00 76.94 97 GLY A O 1
ATOM 733 N N . SER A 1 98 ? 21.489 8.794 -34.054 1.00 58.50 98 SER A N 1
ATOM 734 C CA . SER A 1 98 ? 22.878 8.816 -34.537 1.00 58.50 98 SER A CA 1
ATOM 735 C C . SER A 1 98 ? 23.723 9.805 -33.753 1.00 58.50 98 SER A C 1
ATOM 737 O O . SER A 1 98 ? 23.186 10.916 -33.529 1.00 58.50 98 SER A O 1
#

InterPro domains:
  IPR029061 Thiamin diphosphate-binding fold [SSF52518] (1-90)

Radius of gyration: 22.21 Å; Cα contacts (8 Å, |Δi|>4): 21; chains: 1; bounding box: 50×35×53 Å

Sequence (98 aa):
GGPELVEARTYRFDAHHTFEHAVRLQYRPAQEVTDGRSRDPVEIQGARLSTVDREAIDAEVEATLDAAVAFALAGPEPDPAGALDHLYASGLTARGGS

pLDDT: mean 93.65, std 6.62, range [58.5, 98.81]